Protein AF-A0A934L180-F1 (afdb_monomer)

pLDDT: mean 94.72, std 6.11, range [60.69, 98.19]

Mean predicted aligned error: 2.53 Å

Structure (mmCIF, N/CA/C/O backbone):
data_AF-A0A934L180-F1
#
_entry.id   AF-A0A934L180-F1
#
loop_
_atom_site.group_PDB
_atom_site.id
_atom_site.type_symbol
_atom_site.label_atom_id
_atom_site.label_alt_id
_atom_site.label_comp_id
_atom_site.label_asym_id
_atom_site.label_entity_id
_atom_site.label_seq_id
_atom_site.pdbx_PDB_ins_code
_atom_site.Cartn_x
_atom_site.Cartn_y
_atom_site.Cartn_z
_atom_site.occupancy
_atom_site.B_iso_or_equiv
_atom_site.auth_seq_id
_atom_site.auth_comp_id
_atom_site.auth_asym_id
_atom_site.auth_atom_id
_atom_site.pdbx_PDB_model_num
ATOM 1 N N . PRO A 1 1 ? 11.553 4.955 -6.190 1.00 60.69 1 PRO A N 1
ATOM 2 C CA . PRO A 1 1 ? 11.216 3.894 -5.211 1.00 60.69 1 PRO A CA 1
ATOM 3 C C . PRO A 1 1 ? 11.115 4.443 -3.775 1.00 60.69 1 PRO A C 1
ATOM 5 O O . PRO A 1 1 ? 11.994 4.161 -2.993 1.00 60.69 1 PRO A O 1
ATOM 8 N N . HIS A 1 2 ? 10.093 5.252 -3.463 1.00 79.38 2 HIS A N 1
ATOM 9 C CA . HIS A 1 2 ? 9.740 5.723 -2.095 1.00 79.38 2 HIS A CA 1
ATOM 10 C C . HIS A 1 2 ? 8.327 6.332 -2.081 1.00 79.38 2 HIS A C 1
ATOM 12 O O . HIS A 1 2 ? 7.632 6.318 -1.073 1.00 79.38 2 HIS A O 1
ATOM 18 N N . LEU A 1 3 ? 7.882 6.852 -3.232 1.00 83.69 3 LEU A N 1
ATOM 19 C CA . LEU A 1 3 ? 6.569 7.482 -3.380 1.00 83.69 3 LEU A CA 1
ATOM 20 C C . LEU A 1 3 ? 5.410 6.550 -3.002 1.00 83.69 3 LEU A C 1
ATOM 22 O O . LEU A 1 3 ? 4.452 6.999 -2.388 1.00 83.69 3 LEU A O 1
ATOM 26 N N . ALA A 1 4 ? 5.504 5.255 -3.325 1.00 86.69 4 ALA A N 1
ATOM 27 C CA . ALA A 1 4 ? 4.475 4.290 -2.944 1.00 86.69 4 ALA A CA 1
ATOM 28 C C . ALA A 1 4 ? 4.262 4.271 -1.421 1.00 86.69 4 ALA A C 1
ATOM 30 O O . ALA A 1 4 ? 3.127 4.296 -0.961 1.00 86.69 4 ALA A O 1
ATOM 31 N N . ASP A 1 5 ? 5.346 4.323 -0.646 1.00 90.62 5 ASP A N 1
ATOM 32 C CA . ASP A 1 5 ? 5.298 4.301 0.817 1.00 90.62 5 ASP A CA 1
ATOM 33 C C . ASP A 1 5 ? 4.680 5.583 1.387 1.00 90.62 5 ASP A C 1
ATOM 35 O O . ASP A 1 5 ? 3.939 5.534 2.366 1.00 90.62 5 ASP A O 1
ATOM 39 N N . GLN A 1 6 ? 4.938 6.719 0.732 1.00 92.62 6 GLN A N 1
ATOM 40 C CA . GLN A 1 6 ? 4.401 8.027 1.112 1.00 92.62 6 GLN A CA 1
ATOM 41 C C . GLN A 1 6 ? 2.899 8.159 0.841 1.00 92.62 6 GLN A C 1
ATOM 43 O O . GLN A 1 6 ? 2.231 8.911 1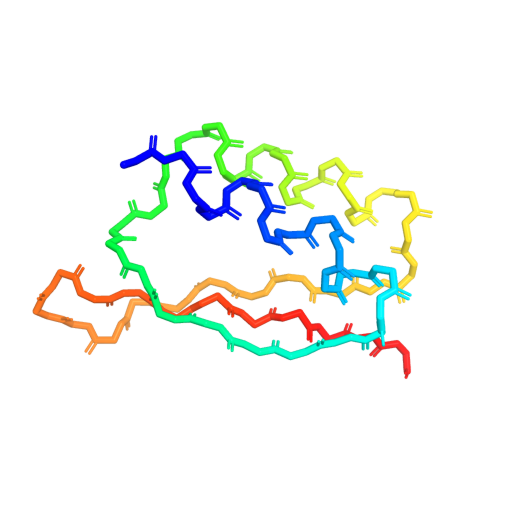.541 1.00 92.62 6 GLN A O 1
ATOM 48 N N . LEU A 1 7 ? 2.365 7.454 -0.161 1.00 95.56 7 LEU A N 1
ATOM 49 C CA . LEU A 1 7 ? 0.952 7.546 -0.544 1.00 95.56 7 LEU A CA 1
ATOM 50 C C . LEU A 1 7 ? 0.044 6.604 0.254 1.00 95.56 7 LEU A C 1
ATOM 52 O O . LEU A 1 7 ? -1.124 6.930 0.461 1.00 95.56 7 LEU A O 1
ATOM 56 N N . LEU A 1 8 ? 0.564 5.467 0.730 1.00 95.56 8 LEU A N 1
ATOM 57 C CA . LEU A 1 8 ? -0.240 4.446 1.411 1.00 95.56 8 LEU A CA 1
ATOM 58 C C . LEU A 1 8 ? -0.994 4.987 2.634 1.00 95.56 8 LEU A C 1
ATOM 60 O O . LEU A 1 8 ? -2.205 4.802 2.724 1.00 95.56 8 LEU A O 1
ATOM 64 N N . LEU A 1 9 ? -0.306 5.670 3.555 1.00 95.62 9 LEU A N 1
ATOM 65 C CA . LEU A 1 9 ? -0.935 6.183 4.776 1.00 95.62 9 LEU A CA 1
ATOM 66 C C . LEU A 1 9 ? -1.946 7.316 4.494 1.00 95.62 9 LEU A C 1
ATOM 68 O O . LEU A 1 9 ? -3.069 7.217 4.982 1.00 95.62 9 LEU A O 1
ATOM 72 N N . PRO A 1 10 ? -1.637 8.350 3.685 1.00 96.44 10 PRO A N 1
ATOM 73 C CA . PRO A 1 10 ? -2.628 9.360 3.310 1.00 96.44 10 PRO A CA 1
ATOM 74 C C . PRO A 1 10 ? -3.882 8.776 2.653 1.00 96.44 10 PRO A C 1
ATOM 76 O O . PRO A 1 10 ? -4.989 9.176 2.999 1.00 96.44 10 PRO A O 1
ATOM 79 N N . MET A 1 11 ? -3.734 7.809 1.743 1.00 96.94 11 MET A N 1
ATOM 80 C CA . MET A 1 11 ? -4.878 7.169 1.082 1.00 96.94 11 MET A CA 1
ATOM 81 C C . MET A 1 11 ? -5.701 6.303 2.037 1.00 96.94 11 MET A C 1
ATOM 83 O O . MET A 1 11 ? -6.926 6.278 1.952 1.00 96.94 11 MET A O 1
ATOM 87 N N . ALA A 1 12 ? -5.033 5.622 2.967 1.00 96.56 12 ALA A N 1
ATOM 88 C CA . ALA A 1 12 ? -5.671 4.883 4.045 1.00 96.56 12 ALA A CA 1
ATOM 89 C C . ALA A 1 12 ? -6.515 5.793 4.949 1.00 96.56 12 ALA A C 1
ATOM 91 O O . ALA A 1 12 ? -7.668 5.477 5.228 1.00 96.56 12 ALA A O 1
ATOM 92 N N . LEU A 1 13 ? -5.980 6.955 5.332 1.00 95.94 13 LEU A N 1
ATOM 93 C CA . LEU A 1 13 ? -6.706 7.958 6.117 1.00 95.94 13 LEU A CA 1
ATOM 94 C C . LEU A 1 13 ? -7.836 8.631 5.324 1.00 95.94 13 LEU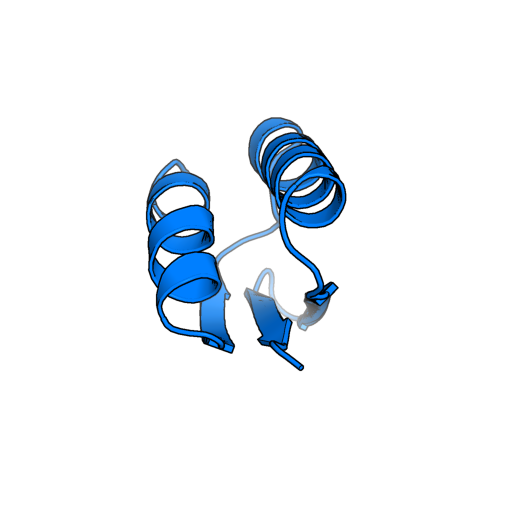 A C 1
ATOM 96 O O . LEU A 1 13 ? -8.858 8.985 5.903 1.00 95.94 13 LEU A O 1
ATOM 100 N N . ALA A 1 14 ? -7.679 8.778 4.006 1.00 95.75 14 ALA A N 1
ATOM 101 C CA . ALA A 1 14 ? -8.728 9.271 3.114 1.00 95.75 14 ALA A CA 1
ATOM 102 C C . ALA A 1 14 ? -9.847 8.240 2.855 1.00 95.75 14 ALA A C 1
ATOM 104 O O . ALA A 1 14 ? -10.857 8.583 2.245 1.00 95.75 14 ALA A O 1
ATOM 105 N N . GLY A 1 15 ? -9.681 6.989 3.299 1.00 92.62 15 GLY A N 1
ATOM 106 C CA . GLY A 1 15 ? -10.675 5.923 3.158 1.00 92.62 15 GLY A CA 1
ATOM 107 C C . GLY A 1 15 ? -10.625 5.160 1.831 1.00 92.62 15 GLY A C 1
ATOM 108 O O . GLY A 1 15 ? -11.438 4.266 1.613 1.00 92.62 15 GLY A O 1
ATOM 109 N N . GLY A 1 16 ? -9.669 5.444 0.942 1.00 94.81 16 GLY A N 1
ATOM 110 C CA . GLY A 1 16 ? -9.468 4.629 -0.252 1.00 94.81 16 GLY A CA 1
ATOM 111 C C . GLY A 1 16 ? -8.759 5.311 -1.417 1.00 94.81 16 GLY A C 1
ATOM 112 O O . GLY A 1 16 ? -8.251 6.426 -1.326 1.00 94.81 16 GLY A O 1
ATOM 113 N N . GLY A 1 17 ? -8.725 4.591 -2.539 1.00 96.75 17 GLY A N 1
ATOM 114 C CA . GLY A 1 17 ? -8.179 5.041 -3.819 1.00 96.75 17 GLY A CA 1
ATOM 115 C C . GLY A 1 17 ? -7.230 4.014 -4.432 1.00 96.75 17 GLY A C 1
ATOM 116 O O . GLY A 1 17 ? -7.010 2.937 -3.883 1.00 96.75 17 GLY A O 1
ATOM 117 N N . SER A 1 18 ? -6.633 4.334 -5.581 1.00 97.44 18 SER A N 1
ATOM 118 C CA . SER A 1 18 ? -5.583 3.489 -6.158 1.00 97.44 18 SER A CA 1
ATOM 119 C C . SER A 1 18 ? -4.545 4.298 -6.922 1.00 97.44 18 SER A C 1
ATOM 121 O O . SER A 1 18 ? -4.850 5.369 -7.443 1.00 97.44 18 SER A O 1
ATOM 123 N N . PHE A 1 19 ? -3.329 3.769 -7.005 1.00 96.69 19 PHE A N 1
ATOM 124 C CA . PHE A 1 19 ? -2.259 4.329 -7.822 1.00 96.69 19 PHE A CA 1
ATOM 125 C C . PHE A 1 19 ? -1.460 3.220 -8.504 1.00 96.69 19 PHE A C 1
ATOM 127 O O . PHE A 1 19 ? -1.494 2.055 -8.097 1.00 96.69 19 PHE A O 1
ATOM 134 N N . ARG A 1 20 ? -0.741 3.592 -9.566 1.00 96.31 20 ARG A N 1
ATOM 135 C CA . ARG A 1 20 ? 0.189 2.702 -10.262 1.00 96.31 20 ARG A CA 1
ATOM 136 C C . ARG A 1 20 ? 1.619 2.999 -9.853 1.00 96.31 20 ARG A C 1
ATOM 138 O O . ARG A 1 20 ? 1.996 4.150 -9.640 1.00 96.31 20 ARG A O 1
ATOM 145 N N . THR A 1 21 ? 2.415 1.951 -9.758 1.00 95.81 21 THR A N 1
ATOM 146 C CA . THR A 1 21 ? 3.837 2.026 -9.448 1.00 95.81 21 THR A CA 1
ATOM 147 C C . THR A 1 21 ? 4.582 0.872 -10.116 1.00 95.81 21 THR A C 1
ATOM 149 O O . THR A 1 21 ? 3.989 0.065 -10.828 1.00 95.81 21 THR A O 1
ATOM 152 N N . THR A 1 22 ? 5.893 0.801 -9.918 1.00 95.19 22 THR A N 1
ATOM 153 C CA . THR A 1 22 ? 6.676 -0.394 -10.247 1.00 95.19 22 THR A CA 1
ATOM 154 C C . THR A 1 22 ? 6.429 -1.490 -9.208 1.00 95.19 22 THR A C 1
ATOM 156 O O . THR A 1 22 ? 5.715 -1.272 -8.230 1.00 95.19 22 THR A O 1
ATOM 159 N N . ARG A 1 23 ? 7.072 -2.654 -9.360 1.00 95.94 23 ARG A N 1
ATOM 160 C CA . ARG A 1 23 ? 7.026 -3.728 -8.354 1.00 95.94 23 ARG A CA 1
ATOM 161 C C . ARG A 1 23 ? 7.224 -3.182 -6.922 1.00 95.94 23 ARG A C 1
ATOM 163 O O . ARG A 1 23 ? 8.246 -2.531 -6.678 1.00 95.94 23 ARG A O 1
ATOM 170 N N . PRO A 1 24 ? 6.289 -3.445 -5.986 1.00 95.62 24 PRO A N 1
ATOM 171 C CA . PRO A 1 24 ? 6.412 -3.027 -4.596 1.00 95.62 24 PRO A CA 1
ATOM 172 C C . PRO A 1 24 ? 7.681 -3.580 -3.954 1.00 95.62 24 PRO A C 1
ATOM 174 O O . PRO A 1 24 ? 8.064 -4.732 -4.177 1.00 95.62 24 PRO A O 1
ATOM 177 N N . THR A 1 25 ? 8.334 -2.751 -3.146 1.00 95.69 25 THR A N 1
ATOM 178 C CA . THR A 1 25 ? 9.506 -3.173 -2.375 1.00 95.69 25 THR A CA 1
ATOM 179 C C . THR A 1 25 ? 9.077 -3.931 -1.120 1.00 95.69 25 THR A C 1
ATOM 181 O O . THR A 1 25 ? 7.924 -3.835 -0.694 1.00 95.69 25 THR A O 1
ATOM 184 N N . THR A 1 26 ? 10.017 -4.617 -0.461 1.00 95.75 26 THR A N 1
ATOM 185 C CA . THR A 1 26 ? 9.771 -5.210 0.863 1.00 95.75 26 THR A CA 1
ATOM 186 C C . THR A 1 26 ? 9.233 -4.168 1.845 1.00 95.75 26 THR A C 1
ATOM 188 O O . THR A 1 26 ? 8.250 -4.436 2.530 1.00 95.75 26 THR A O 1
ATOM 191 N N . HIS A 1 27 ? 9.798 -2.954 1.848 1.00 95.31 27 HIS A N 1
ATOM 192 C CA . HIS A 1 27 ? 9.342 -1.867 2.716 1.00 95.31 27 HIS A CA 1
ATOM 193 C C . HIS A 1 27 ? 7.880 -1.483 2.440 1.00 95.31 27 HIS A C 1
ATOM 195 O O . HIS A 1 27 ? 7.086 -1.379 3.372 1.00 95.31 27 HIS A O 1
ATOM 201 N N . THR A 1 28 ? 7.492 -1.384 1.167 1.00 96.25 28 THR A N 1
ATOM 202 C CA . THR A 1 28 ? 6.107 -1.102 0.761 1.00 96.25 28 THR A CA 1
ATOM 203 C C . THR A 1 28 ? 5.145 -2.185 1.241 1.00 96.25 28 THR A C 1
ATOM 205 O O . THR A 1 28 ? 4.084 -1.875 1.782 1.00 96.25 28 THR A O 1
ATOM 208 N N . THR A 1 29 ? 5.526 -3.459 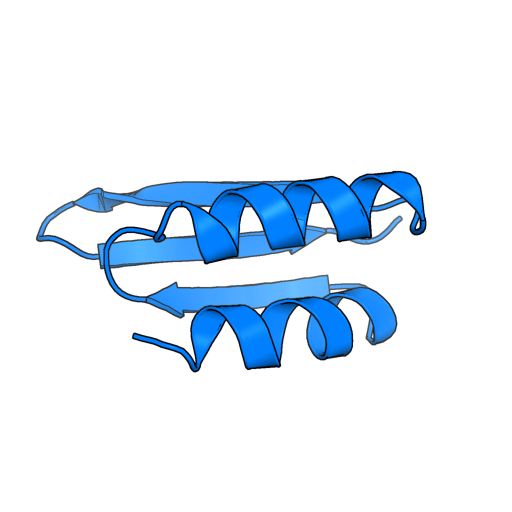1.108 1.00 96.88 29 THR A N 1
ATOM 209 C CA . THR A 1 29 ? 4.688 -4.579 1.564 1.00 96.88 29 THR A CA 1
ATOM 210 C C . THR A 1 29 ? 4.545 -4.633 3.085 1.00 96.88 29 THR A C 1
ATOM 212 O O . THR A 1 29 ? 3.443 -4.850 3.586 1.00 96.88 29 THR A O 1
ATOM 215 N N . THR A 1 30 ? 5.617 -4.375 3.844 1.00 97.31 30 THR A N 1
ATOM 216 C CA . THR A 1 30 ? 5.544 -4.357 5.311 1.00 97.31 30 THR A CA 1
ATOM 217 C C . THR A 1 30 ? 4.791 -3.133 5.823 1.00 97.31 30 THR A C 1
ATOM 219 O O . THR A 1 30 ? 4.019 -3.261 6.766 1.00 97.31 30 THR A O 1
ATOM 222 N N . ASN A 1 31 ? 4.958 -1.967 5.187 1.00 96.94 31 ASN A N 1
ATOM 223 C CA . ASN A 1 31 ? 4.221 -0.748 5.523 1.00 96.94 31 ASN A CA 1
ATOM 224 C C . ASN A 1 31 ? 2.709 -0.947 5.333 1.00 96.94 31 ASN A C 1
ATOM 226 O O . ASN A 1 31 ? 1.935 -0.680 6.247 1.00 96.94 31 ASN A O 1
ATOM 230 N N . ALA A 1 32 ? 2.290 -1.521 4.198 1.00 97.31 32 ALA A N 1
ATOM 231 C CA . ALA A 1 32 ? 0.890 -1.877 3.974 1.00 97.31 32 ALA A CA 1
ATOM 232 C 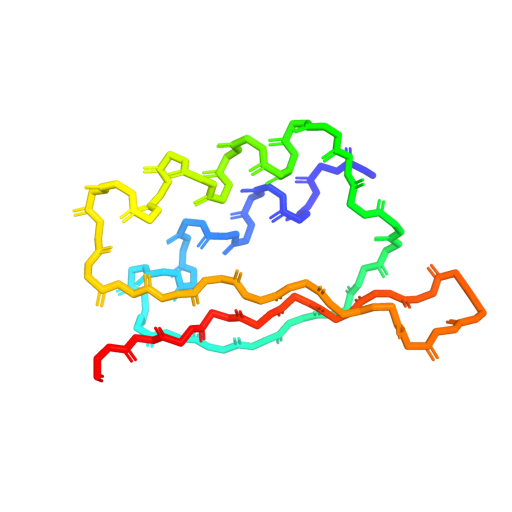C . ALA A 1 32 ? 0.354 -2.810 5.072 1.00 97.31 32 ALA A C 1
ATOM 234 O O . ALA A 1 32 ? -0.709 -2.552 5.632 1.00 97.31 32 ALA A O 1
ATOM 235 N N . ARG A 1 33 ? 1.127 -3.838 5.452 1.00 97.81 33 ARG A N 1
ATOM 236 C CA . ARG A 1 33 ? 0.728 -4.758 6.523 1.00 97.81 33 ARG A CA 1
ATOM 237 C C . ARG A 1 33 ? 0.568 -4.061 7.875 1.00 97.81 33 ARG A C 1
ATOM 239 O O . ARG A 1 33 ? -0.359 -4.386 8.607 1.00 97.81 33 ARG A O 1
ATOM 246 N N . VAL A 1 34 ? 1.458 -3.129 8.213 1.00 97.8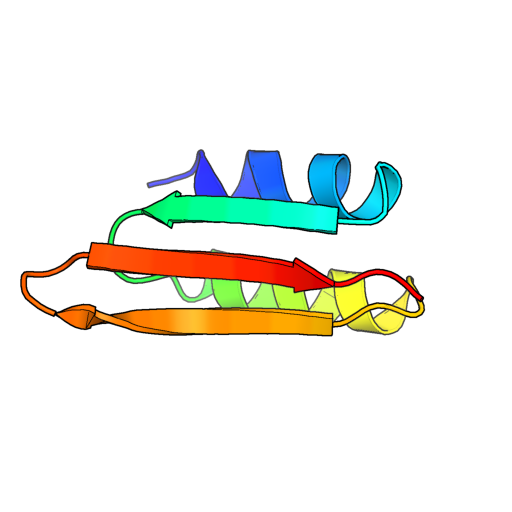1 34 VAL A N 1
ATOM 247 C CA . VAL A 1 34 ? 1.351 -2.333 9.445 1.00 97.81 34 VAL A CA 1
ATOM 248 C C . VAL A 1 34 ? 0.091 -1.471 9.411 1.00 97.81 34 VAL A C 1
ATOM 250 O O . VAL A 1 34 ? -0.658 -1.467 10.379 1.00 97.81 34 VAL A O 1
ATOM 253 N N . ILE A 1 35 ? -0.192 -0.799 8.295 1.00 97.12 35 ILE A N 1
ATOM 254 C CA . ILE A 1 35 ? -1.390 0.038 8.143 1.00 97.12 35 ILE A CA 1
ATOM 255 C C . ILE A 1 35 ? -2.674 -0.783 8.346 1.00 97.12 35 ILE A C 1
ATOM 257 O O . ILE A 1 35 ? -3.544 -0.362 9.106 1.00 97.12 35 ILE A O 1
ATOM 261 N N . GLU A 1 36 ? -2.773 -1.969 7.738 1.00 97.44 36 GLU A N 1
ATOM 262 C CA . GLU A 1 36 ? -3.925 -2.877 7.894 1.00 97.44 36 GLU A CA 1
ATOM 263 C C . GLU A 1 36 ? -4.125 -3.388 9.333 1.00 97.44 36 GLU A C 1
ATOM 265 O O . GLU A 1 36 ? -5.224 -3.800 9.690 1.00 97.44 36 GLU A O 1
ATOM 270 N N . VAL A 1 37 ? -3.085 -3.382 10.177 1.00 98.06 37 VAL A N 1
ATOM 271 C CA . VAL A 1 37 ? -3.220 -3.736 11.602 1.00 98.06 37 VAL A CA 1
ATOM 272 C C . VAL A 1 37 ? -3.926 -2.628 12.388 1.00 98.06 37 VAL A C 1
ATOM 274 O O . VAL A 1 37 ? -4.638 -2.923 13.346 1.00 98.06 37 VAL A O 1
ATOM 277 N N . PHE A 1 38 ? -3.739 -1.363 12.002 1.00 97.56 38 PHE A N 1
ATOM 278 C CA . PHE A 1 38 ? -4.270 -0.211 12.737 1.00 97.56 38 PHE A CA 1
ATOM 279 C C . PHE A 1 38 ? -5.582 0.337 12.174 1.00 97.56 38 PHE A C 1
ATOM 281 O O . PHE A 1 38 ? -6.340 0.961 12.916 1.00 97.56 38 PHE A O 1
ATOM 288 N N . LEU A 1 39 ? -5.853 0.140 10.883 1.00 96.62 39 LEU A N 1
ATOM 289 C CA . LEU A 1 39 ? -7.024 0.692 10.205 1.00 96.62 39 LEU A CA 1
ATOM 290 C C . LEU A 1 39 ? -7.898 -0.434 9.630 1.00 96.62 39 LEU A C 1
ATOM 292 O O . LEU A 1 39 ? -7.357 -1.375 9.049 1.00 96.62 39 LEU A O 1
ATOM 296 N N . PRO A 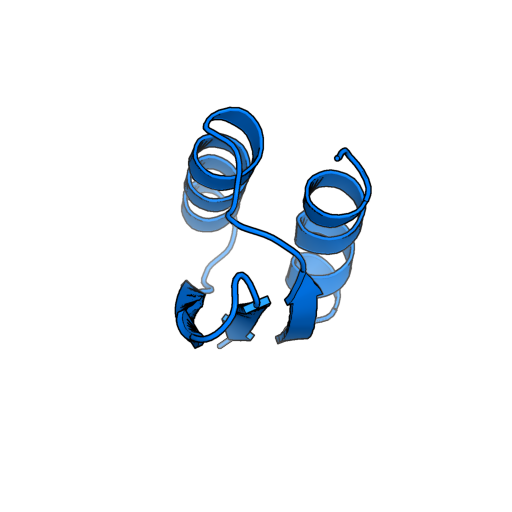1 40 ? -9.239 -0.346 9.736 1.00 96.19 40 PRO A N 1
ATOM 297 C CA . PRO A 1 40 ? -10.161 -1.377 9.257 1.00 96.19 40 PRO A CA 1
ATOM 298 C C . PRO A 1 40 ? -10.351 -1.295 7.733 1.00 96.19 40 PRO A C 1
ATOM 300 O O . PRO A 1 40 ? -11.439 -1.013 7.241 1.00 96.19 40 PRO A O 1
ATOM 303 N N . LEU A 1 41 ? -9.275 -1.499 6.979 1.00 96.75 41 LEU A N 1
ATOM 304 C CA . LEU A 1 41 ? -9.231 -1.403 5.521 1.00 96.75 41 LEU A CA 1
ATOM 305 C C . LEU A 1 41 ? -8.334 -2.491 4.931 1.00 96.75 41 LEU A C 1
ATOM 307 O O . LEU A 1 41 ? -7.616 -3.181 5.655 1.00 96.75 41 LEU A O 1
ATOM 311 N N . ARG A 1 42 ? -8.356 -2.631 3.604 1.00 97.88 42 ARG A N 1
ATOM 312 C CA . ARG A 1 42 ? -7.513 -3.585 2.877 1.00 97.88 42 ARG A CA 1
ATOM 313 C C . ARG A 1 42 ? -6.664 -2.899 1.817 1.00 97.88 42 ARG A C 1
ATOM 315 O O . ARG A 1 42 ? -7.151 -2.024 1.102 1.00 97.88 42 ARG A O 1
ATOM 322 N N . ILE A 1 43 ? -5.413 -3.326 1.686 1.00 98.19 43 ILE A N 1
ATOM 323 C CA . ILE A 1 43 ? -4.482 -2.854 0.663 1.00 98.19 43 ILE A CA 1
ATOM 324 C C . ILE A 1 43 ? -4.185 -4.008 -0.295 1.00 98.19 43 ILE A C 1
ATOM 326 O O . ILE A 1 43 ? -3.574 -5.013 0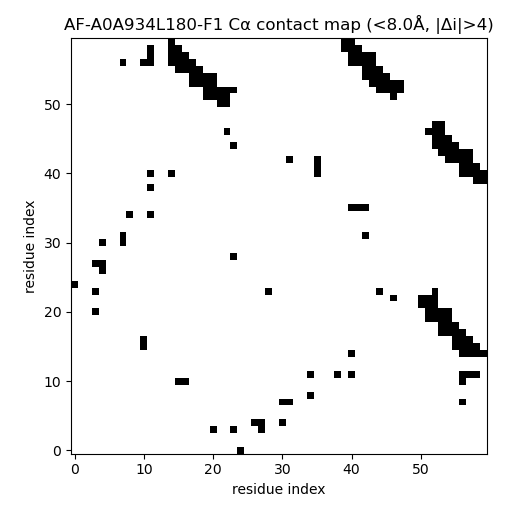.058 1.00 98.19 43 ILE A O 1
ATOM 330 N N . GLU A 1 44 ? -4.618 -3.862 -1.540 1.00 98.00 44 GLU A N 1
ATOM 331 C CA . GLU A 1 44 ? -4.413 -4.841 -2.603 1.00 98.00 44 GLU A CA 1
ATOM 332 C C . GLU A 1 44 ? -3.277 -4.395 -3.517 1.00 98.00 44 GLU A C 1
ATOM 334 O O . GLU A 1 44 ? -3.240 -3.248 -3.957 1.00 98.00 44 GLU A O 1
ATOM 339 N N . MET A 1 45 ? -2.366 -5.312 -3.836 1.00 97.69 45 MET A N 1
ATOM 340 C CA . MET A 1 45 ? -1.268 -5.080 -4.773 1.00 97.69 45 MET A CA 1
ATOM 341 C C . MET A 1 45 ? -1.383 -6.092 -5.910 1.00 97.69 45 MET A C 1
ATOM 343 O O . MET A 1 45 ? -1.286 -7.295 -5.676 1.00 97.69 45 MET A O 1
ATOM 347 N N . VAL A 1 46 ? -1.615 -5.608 -7.127 1.00 98.00 46 VAL A N 1
ATOM 348 C CA . VAL A 1 46 ? -1.861 -6.440 -8.311 1.00 98.00 46 VAL A CA 1
ATOM 349 C C . VAL A 1 46 ? -0.790 -6.156 -9.355 1.00 98.00 46 VAL A C 1
ATOM 351 O O . VAL A 1 46 ? -0.582 -4.998 -9.716 1.00 98.00 46 VAL A O 1
ATOM 354 N N . ASP A 1 47 ? -0.134 -7.207 -9.847 1.00 97.75 47 ASP A N 1
ATOM 355 C CA . ASP A 1 47 ? 0.725 -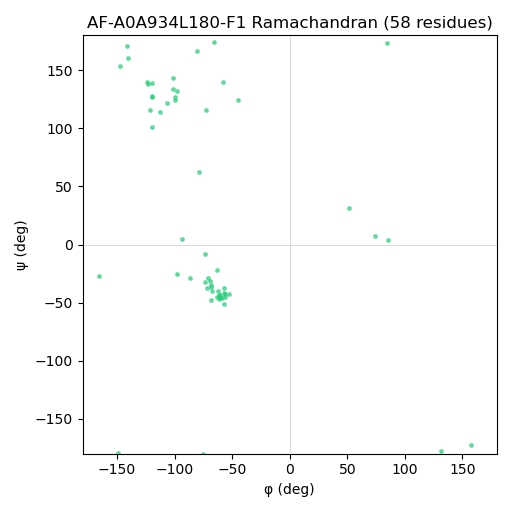7.128 -11.030 1.00 97.75 47 ASP A CA 1
ATOM 356 C C . ASP A 1 47 ? -0.163 -6.972 -12.273 1.00 97.75 47 ASP A C 1
ATOM 358 O O . ASP A 1 47 ? -0.967 -7.853 -12.581 1.00 97.75 47 ASP A O 1
ATOM 362 N N . GLU A 1 48 ? -0.059 -5.833 -12.959 1.00 97.81 48 GLU A N 1
ATOM 363 C CA . GLU A 1 48 ? -0.784 -5.562 -14.209 1.00 97.81 48 GLU A CA 1
ATOM 364 C C . GLU A 1 48 ? 0.062 -5.920 -15.448 1.00 97.81 48 GLU A C 1
ATOM 366 O O . GLU A 1 48 ? -0.366 -5.698 -16.581 1.00 97.81 48 GLU A O 1
ATOM 371 N N . GLY A 1 49 ? 1.255 -6.492 -15.254 1.00 96.06 49 GLY A N 1
ATOM 372 C CA . GLY A 1 49 ? 2.204 -6.816 -16.311 1.00 96.06 49 GLY A CA 1
ATOM 373 C C . GLY A 1 49 ? 3.099 -5.636 -16.701 1.00 96.06 49 GLY A C 1
ATOM 374 O O . GLY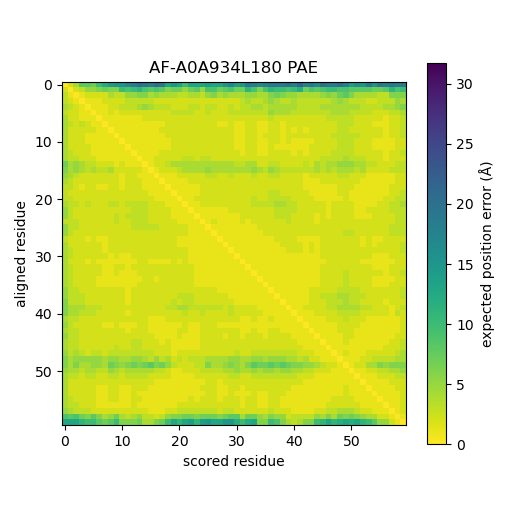 A 1 49 ? 2.963 -4.512 -16.220 1.00 96.06 49 GLY A O 1
ATOM 375 N N . ALA A 1 50 ? 4.077 -5.905 -17.573 1.00 94.50 50 ALA A N 1
ATOM 376 C CA . ALA A 1 50 ? 5.031 -4.910 -18.085 1.00 94.50 50 ALA A CA 1
ATOM 377 C C . ALA A 1 50 ? 5.746 -4.084 -16.987 1.00 94.50 50 ALA A C 1
ATOM 379 O O . ALA A 1 50 ? 6.069 -2.913 -17.179 1.00 94.50 50 ALA A O 1
ATOM 380 N N . GLY A 1 51 ? 5.975 -4.684 -15.813 1.00 93.62 51 GLY A N 1
ATOM 381 C CA . GLY A 1 51 ? 6.606 -4.019 -14.669 1.00 93.62 51 GLY A CA 1
ATOM 382 C C . GLY A 1 51 ? 5.706 -3.020 -13.932 1.00 93.62 51 GLY A C 1
ATOM 383 O O . GLY A 1 51 ? 6.188 -2.340 -13.026 1.00 93.62 51 GLY A O 1
ATOM 384 N N . THR A 1 52 ? 4.422 -2.945 -14.287 1.00 96.31 52 THR A N 1
ATOM 385 C CA . THR A 1 52 ? 3.430 -2.062 -13.670 1.00 96.31 52 THR A CA 1
ATOM 386 C C . THR A 1 52 ? 2.620 -2.816 -12.629 1.00 96.31 52 THR A C 1
ATOM 388 O O . THR A 1 52 ? 2.110 -3.903 -12.874 1.00 96.31 52 THR A O 1
ATOM 391 N N . TRP A 1 53 ? 2.481 -2.210 -11.458 1.00 97.56 53 TRP A N 1
ATOM 392 C CA . TRP A 1 53 ? 1.689 -2.719 -10.352 1.00 97.56 53 TRP A CA 1
ATOM 393 C C . TRP A 1 53 ? 0.648 -1.686 -9.955 1.00 97.56 53 TRP A C 1
ATOM 395 O O . TRP A 1 53 ? 0.950 -0.495 -9.850 1.00 97.56 53 TRP A O 1
ATOM 405 N N . ARG A 1 54 ? -0.573 -2.141 -9.687 1.00 97.81 54 ARG A N 1
ATOM 406 C CA . ARG A 1 54 ? -1.626 -1.316 -9.098 1.00 97.81 54 ARG A CA 1
ATOM 407 C C . ARG A 1 54 ? -1.718 -1.603 -7.610 1.00 97.81 54 ARG A C 1
ATOM 409 O O . ARG A 1 54 ? -1.880 -2.752 -7.208 1.00 97.81 54 ARG A O 1
ATOM 416 N N . ILE A 1 55 ? -1.652 -0.544 -6.812 1.00 97.94 55 ILE A N 1
ATOM 417 C CA . ILE A 1 55 ? -1.913 -0.586 -5.376 1.00 97.94 55 ILE A CA 1
ATOM 418 C C . ILE A 1 55 ? -3.266 0.079 -5.135 1.00 97.94 55 ILE A C 1
ATOM 420 O O . ILE A 1 55 ? -3.463 1.233 -5.520 1.00 97.94 55 ILE A O 1
ATOM 424 N N . ALA A 1 56 ? -4.202 -0.647 -4.533 1.00 98.12 56 ALA A N 1
ATOM 425 C CA . ALA A 1 56 ? -5.542 -0.170 -4.215 1.00 98.12 56 ALA A CA 1
ATOM 426 C C . ALA A 1 56 ? -5.788 -0.238 -2.708 1.00 98.12 56 ALA A C 1
ATOM 428 O O . ALA A 1 56 ? -5.618 -1.286 -2.094 1.00 98.12 56 ALA A O 1
ATOM 429 N N . VAL A 1 57 ? -6.212 0.881 -2.131 1.00 98.06 57 VAL A N 1
ATOM 430 C CA . VAL A 1 57 ? -6.648 0.990 -0.741 1.00 98.06 57 VAL A CA 1
ATOM 431 C C . VAL A 1 57 ? -8.171 0.956 -0.733 1.00 98.06 57 VAL A C 1
ATOM 433 O O . VAL A 1 57 ? -8.819 1.751 -1.420 1.00 98.06 57 VAL A O 1
ATOM 436 N N . ARG A 1 58 ? -8.745 0.028 0.027 1.00 96.81 58 ARG A N 1
ATOM 437 C CA . ARG A 1 58 ? -10.189 -0.161 0.160 1.00 96.81 58 ARG A CA 1
ATOM 438 C C . ARG A 1 58 ? -10.582 0.031 1.614 1.00 96.81 58 ARG A C 1
ATOM 440 O O . ARG A 1 58 ? -10.338 -0.861 2.426 1.00 96.81 58 ARG A O 1
ATOM 447 N N . GLY A 1 59 ? -11.124 1.205 1.924 1.00 88.88 59 GLY A N 1
ATOM 448 C CA . GLY A 1 59 ? -11.762 1.466 3.208 1.00 88.88 59 GLY A CA 1
ATOM 449 C C . GLY A 1 59 ? -13.039 0.640 3.410 1.00 88.88 59 GLY A C 1
ATOM 450 O O . GLY A 1 59 ? -13.442 -0.089 2.497 1.00 88.88 59 GLY A O 1
ATOM 451 N N . PRO A 1 60 ? -13.634 0.733 4.610 1.00 76.25 60 PRO A N 1
ATOM 452 C CA . PRO A 1 60 ? -14.931 0.135 4.916 1.00 76.25 60 PRO A CA 1
ATOM 453 C C . PRO A 1 60 ? -16.071 0.714 4.065 1.00 76.25 60 PRO A C 1
ATOM 455 O O . PRO A 1 60 ? -15.935 1.855 3.564 1.00 76.25 60 PRO A O 1
#

Radius of gyration: 10.59 Å; Cα contacts (8 Å, |Δi|>4): 91; chains: 1; bounding box: 26×16×31 Å

Secondary structure (DSSP, 8-state):
--HHHHHHHHHHHTTEEEEEESS--HHHHHHHHHHHHHSS-EEEEEEEETTEEEEEEE--

Solvent-accessible surface area (backbone atoms only — not comparable to full-atom values): 3516 Å² total; per-residue (Å²): 144,58,65,69,58,65,46,50,59,60,30,54,75,69,43,34,53,70,50,76,45,55,75,78,49,73,67,43,56,52,49,50,54,54,49,46,74,79,38,85,40,46,77,46,78,42,82,75,53,97,66,35,20,40,41,35,35,43,39,120

Nearest PDB structures (foldseek):
  1qmh-assembly1_B  TM=9.544E-01  e=5.565E-05  Escherichia coli K-12
  3tut-assembly1_A  TM=9.337E-01  e=1.386E-04  Escherichia coli K-12
  7zw0-assembly1_sh  TM=4.969E-01  e=5.831E-01  Saccharomyces cerevisiae W303
  6yef-assembly1_h  TM=5.059E-01  e=1.119E+00  Staphylococcus aureus subsp. aureus NCTC 8325
  4mtl-assembly1_A-2  TM=5.249E-01  e=2.612E+00  Homo sapiens

Foldseek 3Di:
DCVLLVVLVVQLVVQKDKDKDFPDDPSSVVSQVVSVVVAVWHWDWAPPDPRMIMIIIHGD

Sequence (60 aa):
PHLADQLLLPMALAGGGSFRTTRPTTHTTTNARVIEVFLPLRIEMVDEGAGTWRIAVRGP